Protein AF-A0A544U8D0-F1 (afdb_monomer_lite)

Radius of gyration: 23.21 Å; chains: 1; bounding box: 55×31×60 Å

Foldseek 3Di:
DQALCNLVVLCVVVVHDLVRLCVQLVPDSVVNVCRNVVVDDDDPSSVVSSCVVSVPPPVVVCVVVVNDDPVRVVVVVVVVVVVLVVLVCLLDPVNDDDFDADPVRHGPGDPQVVRCSVVSVCVNVVHDRD

Sequence (130 aa):
MLTGEEIRQRRKSRGLSISQLSKLSGVSQPYISQIESGERNASVKTLNKLVEILGVSKLYSLRAQGYLDETDILALLDENKRLREALKFYADEKNHIAPIFDEHGQYNGSKVDKDGGHIARQALQGGEIK

Structure (mmCIF, N/CA/C/O backbone):
data_AF-A0A544U8D0-F1
#
_entry.id   AF-A0A544U8D0-F1
#
loop_
_atom_site.group_PDB
_atom_site.id
_atom_site.type_symbol
_atom_site.label_atom_id
_atom_site.label_alt_id
_atom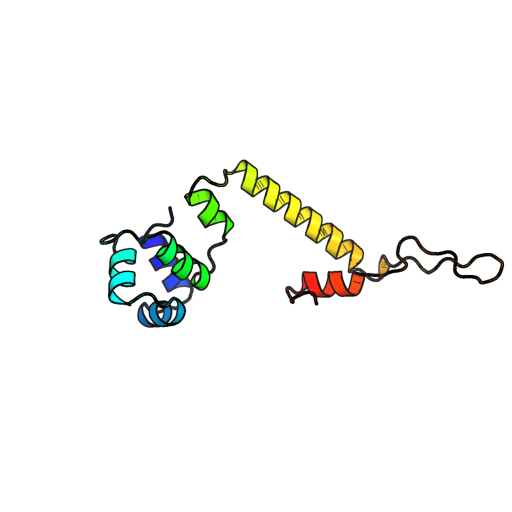_site.label_comp_id
_atom_site.label_asym_id
_atom_site.label_entity_id
_atom_site.label_seq_id
_atom_site.pdbx_PDB_ins_code
_atom_site.Cartn_x
_atom_site.Cartn_y
_atom_site.Cartn_z
_atom_site.occupancy
_atom_site.B_iso_or_equiv
_atom_site.auth_seq_id
_atom_site.auth_comp_id
_atom_site.auth_asym_id
_atom_site.auth_atom_id
_atom_site.pdbx_PDB_model_num
ATOM 1 N N . MET A 1 1 ? -2.045 10.808 10.142 1.00 59.66 1 MET A N 1
ATOM 2 C CA . MET A 1 1 ? -2.267 9.349 10.298 1.00 59.66 1 MET A CA 1
ATOM 3 C C . MET A 1 1 ? -3.517 8.950 9.533 1.00 59.66 1 MET A C 1
ATOM 5 O O . MET A 1 1 ? -4.449 9.741 9.544 1.00 59.66 1 MET A O 1
ATOM 9 N N . LEU A 1 2 ? -3.538 7.773 8.887 1.00 71.81 2 LEU A N 1
ATOM 10 C CA . LEU A 1 2 ? -4.771 7.243 8.284 1.00 71.81 2 LEU A CA 1
ATOM 11 C C . LEU A 1 2 ? -5.820 7.067 9.384 1.00 71.81 2 LEU A C 1
ATOM 13 O O . LEU A 1 2 ? -5.572 6.372 10.371 1.00 71.81 2 LEU A O 1
ATOM 17 N N . THR A 1 3 ? -6.964 7.706 9.218 1.00 84.88 3 THR A N 1
ATOM 18 C CA . THR A 1 3 ? -8.083 7.651 10.156 1.00 84.88 3 THR A CA 1
ATOM 19 C C . THR A 1 3 ? -8.895 6.367 9.973 1.00 84.88 3 THR A C 1
ATOM 21 O O . THR A 1 3 ? -8.878 5.740 8.910 1.00 84.88 3 THR A O 1
ATOM 24 N N . GLY A 1 4 ? -9.647 5.975 11.007 1.00 90.56 4 GLY A N 1
ATOM 25 C CA . GLY A 1 4 ? -10.589 4.854 10.925 1.00 90.56 4 GLY A CA 1
ATOM 26 C C . GLY A 1 4 ? -11.598 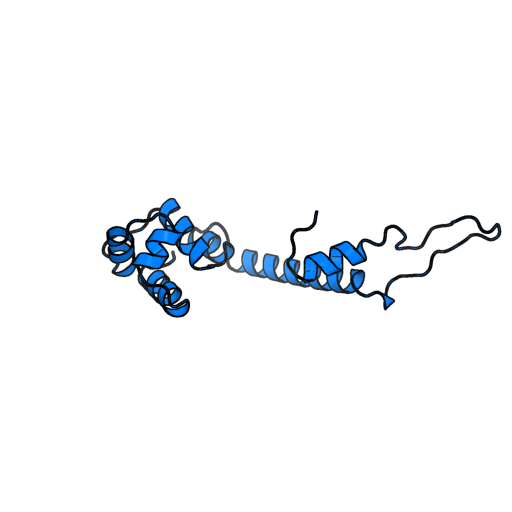4.999 9.781 1.00 90.56 4 GLY A C 1
ATOM 27 O O . GLY A 1 4 ? -11.903 4.031 9.083 1.00 90.56 4 GLY A O 1
ATOM 28 N N . GLU A 1 5 ? -12.044 6.228 9.523 1.00 90.00 5 GLU A N 1
ATOM 29 C CA . GLU A 1 5 ? -12.975 6.527 8.437 1.00 90.00 5 GLU A CA 1
ATOM 30 C C . GLU A 1 5 ? -12.330 6.340 7.053 1.00 90.00 5 GLU A C 1
ATOM 32 O O . GLU A 1 5 ? -12.930 5.725 6.173 1.00 90.00 5 GLU A O 1
ATOM 37 N N . GLU A 1 6 ? -11.074 6.751 6.857 1.00 88.62 6 GLU A N 1
ATOM 38 C CA . GLU A 1 6 ? -10.354 6.491 5.601 1.00 88.62 6 GLU A CA 1
ATOM 39 C C . GLU A 1 6 ? -10.132 4.991 5.356 1.00 88.62 6 GLU A C 1
ATOM 41 O O . GLU A 1 6 ? -10.232 4.525 4.216 1.00 88.62 6 GLU A O 1
ATOM 46 N N . ILE A 1 7 ? -9.869 4.215 6.415 1.00 92.31 7 ILE A N 1
ATOM 47 C CA . ILE A 1 7 ? -9.781 2.747 6.336 1.00 92.31 7 ILE A CA 1
ATOM 48 C C . ILE A 1 7 ? -11.116 2.176 5.847 1.00 92.31 7 ILE A C 1
ATOM 50 O O . ILE A 1 7 ? -11.140 1.401 4.885 1.00 92.31 7 ILE A O 1
ATOM 54 N N . ARG A 1 8 ? -12.233 2.611 6.445 1.00 94.44 8 ARG A N 1
ATOM 55 C CA . ARG A 1 8 ? -13.585 2.193 6.055 1.00 94.44 8 ARG A CA 1
ATOM 56 C C . ARG A 1 8 ? -13.891 2.535 4.601 1.00 94.44 8 ARG A C 1
ATOM 58 O O . ARG A 1 8 ? -14.387 1.679 3.865 1.00 94.44 8 ARG A O 1
ATOM 65 N N . GLN A 1 9 ? -13.605 3.763 4.178 1.00 92.56 9 GLN A N 1
ATOM 66 C CA . GLN A 1 9 ? -13.857 4.221 2.812 1.00 92.56 9 GLN A CA 1
ATOM 67 C C . GLN A 1 9 ? -13.080 3.388 1.792 1.00 92.56 9 GLN A C 1
ATOM 69 O O . GLN A 1 9 ? -13.665 2.899 0.826 1.00 92.56 9 GLN A O 1
ATOM 74 N N . ARG A 1 10 ? -11.787 3.139 2.035 1.00 92.75 10 ARG A N 1
ATOM 75 C CA . ARG A 1 10 ? -10.946 2.316 1.150 1.00 92.75 10 ARG A CA 1
ATOM 76 C C . ARG A 1 10 ? -11.346 0.846 1.138 1.00 92.75 10 ARG A C 1
ATOM 78 O O . ARG A 1 10 ? -11.232 0.189 0.103 1.00 92.75 10 ARG A O 1
ATOM 85 N N . ARG A 1 11 ? -11.804 0.308 2.271 1.00 95.25 11 ARG A N 1
ATOM 86 C CA . ARG A 1 11 ? -12.343 -1.055 2.334 1.00 95.25 11 ARG A CA 1
ATOM 87 C C . ARG A 1 11 ? -13.595 -1.166 1.464 1.00 95.25 11 ARG A C 1
ATOM 89 O O . ARG A 1 11 ? -13.697 -2.083 0.651 1.00 95.25 11 ARG A O 1
ATOM 96 N N . LYS A 1 12 ? -14.525 -0.215 1.610 1.00 94.94 12 LYS A N 1
ATOM 97 C CA . LYS A 1 12 ? -15.767 -0.169 0.830 1.00 94.94 12 LYS A CA 1
ATOM 98 C C . LYS A 1 12 ? -15.515 0.058 -0.660 1.00 94.94 12 LYS A C 1
ATOM 100 O O . LYS A 1 12 ? -16.147 -0.618 -1.462 1.00 94.94 12 LYS A O 1
ATOM 105 N N . SER A 1 13 ? -14.581 0.932 -1.041 1.00 92.38 13 SER A N 1
ATOM 106 C CA . SER A 1 13 ? -14.263 1.176 -2.458 1.00 92.38 13 SER A CA 1
ATOM 107 C C . SER A 1 13 ? -13.682 -0.052 -3.165 1.00 92.38 13 SER A C 1
ATOM 109 O O . SER A 1 13 ? -13.811 -0.179 -4.377 1.00 92.38 13 SER A O 1
ATOM 111 N N . ARG A 1 14 ? -13.099 -0.989 -2.407 1.00 92.31 14 ARG A N 1
ATOM 112 C CA . ARG A 1 14 ? -12.667 -2.306 -2.899 1.00 92.31 14 ARG A CA 1
ATOM 113 C C . ARG A 1 14 ? -13.736 -3.397 -2.826 1.00 92.31 14 ARG A C 1
ATOM 115 O O . ARG A 1 14 ? -13.434 -4.549 -3.116 1.00 92.31 14 ARG A O 1
ATOM 122 N N . GLY A 1 15 ? -14.953 -3.078 -2.391 1.00 94.56 15 GLY A N 1
ATOM 123 C CA . GLY A 1 15 ? -16.022 -4.066 -2.227 1.00 94.56 15 GLY A CA 1
ATOM 124 C C . GLY A 1 15 ? -15.748 -5.102 -1.131 1.00 94.56 15 GLY A C 1
ATOM 125 O O . GLY A 1 15 ? -16.353 -6.170 -1.134 1.00 94.56 15 GLY A O 1
ATOM 126 N N . LEU A 1 16 ? -14.841 -4.817 -0.191 1.00 96.31 16 LEU A N 1
ATOM 127 C CA . LEU A 1 16 ? -14.502 -5.749 0.881 1.00 96.31 16 LEU A CA 1
ATOM 128 C C . LEU A 1 16 ? -15.468 -5.591 2.060 1.00 96.31 16 LEU A C 1
ATOM 130 O O . LEU A 1 16 ? -15.677 -4.498 2.590 1.00 96.31 16 LEU A O 1
ATOM 134 N N . SER A 1 17 ? -16.008 -6.699 2.550 1.00 97.56 17 SER A N 1
ATOM 135 C CA . SER A 1 17 ? -16.622 -6.773 3.878 1.00 97.56 17 SER A CA 1
ATOM 136 C C . SER A 1 17 ? -15.554 -6.720 4.980 1.00 97.56 17 SER A C 1
ATOM 138 O O . SER A 1 17 ? -14.377 -7.006 4.746 1.00 97.56 17 SER A O 1
ATOM 140 N N . ILE A 1 18 ? -15.960 -6.400 6.213 1.00 97.31 18 ILE A N 1
ATOM 141 C CA . ILE A 1 18 ? -15.067 -6.477 7.385 1.00 97.31 18 ILE A CA 1
ATOM 142 C C . ILE A 1 18 ? -14.528 -7.907 7.557 1.00 97.31 18 ILE A C 1
ATOM 144 O O . ILE A 1 18 ? -13.357 -8.090 7.879 1.00 97.31 18 ILE A O 1
ATOM 148 N N . SER A 1 19 ? -15.347 -8.927 7.275 1.00 97.81 19 SER A N 1
ATOM 149 C CA . SER A 1 19 ? -14.928 -10.332 7.329 1.00 97.81 19 SER A CA 1
ATOM 150 C C . SER A 1 19 ? -13.836 -10.666 6.313 1.00 97.81 19 SER A C 1
ATOM 152 O O . SER A 1 19 ? -12.846 -11.309 6.661 1.00 97.81 19 SER A O 1
ATOM 154 N N . GLN A 1 20 ? -13.969 -10.185 5.075 1.00 97.50 20 GLN A N 1
ATOM 155 C CA . GLN A 1 20 ? -12.942 -10.370 4.049 1.00 97.50 20 GLN A CA 1
ATOM 156 C C . GLN A 1 20 ? -11.650 -9.636 4.415 1.00 97.50 20 GLN A C 1
ATOM 158 O O . GLN A 1 20 ? -10.584 -10.242 4.363 1.00 97.50 20 GLN A O 1
ATOM 163 N N . LEU A 1 21 ? -11.731 -8.374 4.857 1.00 96.75 21 LEU A N 1
ATOM 164 C CA . LEU A 1 21 ? -10.543 -7.635 5.295 1.00 96.75 21 LEU A CA 1
ATOM 165 C C . LEU A 1 21 ? -9.864 -8.318 6.489 1.00 96.75 21 LEU A C 1
ATOM 167 O O . LEU A 1 21 ? -8.641 -8.400 6.534 1.00 96.75 21 LEU A O 1
ATOM 171 N N . SER A 1 22 ? -10.643 -8.857 7.427 1.00 97.69 22 SER A N 1
ATOM 172 C CA . SER A 1 22 ? -10.132 -9.632 8.559 1.00 97.69 22 SER A CA 1
ATOM 173 C C . SER A 1 22 ? -9.351 -10.863 8.115 1.00 97.69 22 SER A C 1
ATOM 175 O O . SER A 1 22 ? -8.214 -11.047 8.545 1.00 97.69 22 SER A O 1
ATOM 177 N N . LYS A 1 23 ? -9.919 -11.665 7.207 1.00 97.12 23 LYS A N 1
ATOM 178 C CA . LYS A 1 23 ? -9.244 -12.846 6.650 1.00 97.12 23 LYS A CA 1
ATOM 179 C C . LYS A 1 23 ? -7.946 -12.481 5.929 1.00 97.12 23 LYS A C 1
ATOM 181 O O . LYS A 1 23 ? -6.943 -13.149 6.136 1.00 97.12 23 LYS A O 1
ATOM 186 N N . LEU A 1 24 ? -7.962 -11.419 5.123 1.00 95.81 24 LEU A N 1
ATOM 187 C CA . LEU A 1 24 ? -6.804 -10.984 4.335 1.00 95.81 24 LEU A CA 1
ATOM 188 C C . LEU A 1 24 ? -5.689 -10.380 5.200 1.00 95.81 24 LEU A C 1
ATOM 190 O O . LEU A 1 24 ? -4.516 -10.631 4.959 1.00 95.81 24 LEU A O 1
ATOM 194 N N . SER A 1 25 ? -6.044 -9.589 6.214 1.00 94.88 25 SER A N 1
ATOM 195 C CA . SER A 1 25 ? -5.071 -8.889 7.067 1.00 94.88 25 SER A CA 1
ATOM 196 C C . SER A 1 25 ? -4.606 -9.702 8.282 1.00 94.88 25 SER A C 1
ATOM 198 O O . SER A 1 25 ? -3.624 -9.341 8.935 1.00 94.88 25 SER A O 1
ATOM 200 N N . GLY A 1 26 ? -5.333 -10.761 8.654 1.00 95.81 26 GLY A N 1
ATOM 201 C CA . GLY A 1 26 ? -5.129 -11.480 9.915 1.00 95.81 26 GL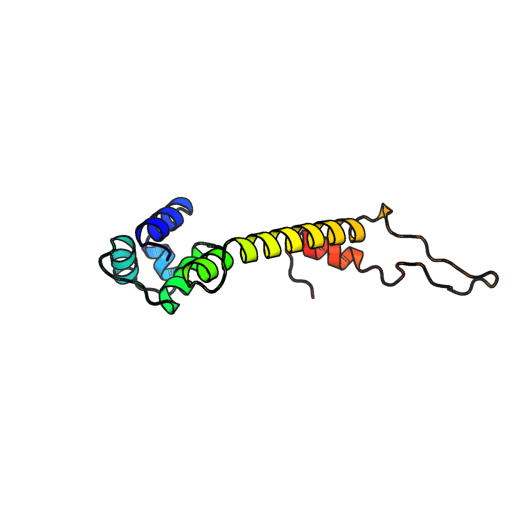Y A CA 1
ATOM 202 C C . GLY A 1 26 ? -5.438 -10.636 11.160 1.00 95.81 26 GLY A C 1
ATOM 203 O O . GLY A 1 26 ? -4.963 -10.951 12.251 1.00 95.81 26 GLY A O 1
ATOM 204 N N . VAL A 1 27 ? -6.184 -9.537 11.010 1.00 96.75 27 VAL A N 1
ATOM 205 C CA . VAL A 1 27 ? -6.691 -8.703 12.111 1.00 96.75 27 VAL A CA 1
ATOM 206 C C . VAL A 1 27 ? -8.129 -9.127 12.402 1.00 96.75 27 VAL A C 1
ATOM 208 O O . VAL A 1 27 ? -8.897 -9.374 11.477 1.00 96.75 27 VAL A O 1
ATOM 211 N N . SER A 1 28 ? -8.523 -9.245 13.669 1.00 97.56 28 SER A N 1
ATOM 212 C CA . SER A 1 28 ? -9.864 -9.732 14.016 1.00 97.56 28 SER A CA 1
ATOM 213 C C . SER A 1 28 ? -10.969 -8.763 13.564 1.00 97.56 28 SER A C 1
ATOM 215 O O . SER A 1 28 ? -10.805 -7.544 13.623 1.00 97.56 28 SER A O 1
ATOM 217 N N . GLN A 1 29 ? -12.119 -9.300 13.135 1.00 97.50 29 GLN A N 1
ATOM 218 C CA . GLN A 1 29 ? -13.268 -8.486 12.706 1.00 97.50 29 GLN A CA 1
ATOM 219 C C . GLN A 1 29 ? -13.722 -7.463 13.762 1.00 97.50 29 GLN A C 1
ATOM 221 O O . GLN A 1 29 ? -13.916 -6.306 13.383 1.00 97.50 29 GLN A O 1
ATOM 226 N N . PRO A 1 30 ? -13.851 -7.820 15.063 1.00 97.25 30 PRO A N 1
ATOM 227 C CA . PRO A 1 30 ? -14.246 -6.850 16.082 1.00 97.25 30 PRO A CA 1
ATOM 228 C C . PRO A 1 30 ? -13.255 -5.691 16.173 1.00 97.25 30 PRO A C 1
ATOM 230 O O . PRO A 1 30 ? -13.666 -4.537 16.235 1.00 97.25 30 PRO A O 1
ATOM 233 N N . TYR A 1 31 ? -11.952 -5.975 16.089 1.00 96.81 31 TYR A N 1
ATOM 234 C CA . TYR A 1 31 ? -10.936 -4.934 16.187 1.00 96.81 31 TYR A CA 1
ATOM 235 C C . TYR A 1 31 ? -10.923 -4.020 14.956 1.00 96.81 31 TYR A C 1
ATOM 237 O O . TYR A 1 31 ? -10.832 -2.807 15.107 1.00 96.81 31 TYR A O 1
ATOM 245 N N . ILE A 1 32 ? -11.107 -4.565 13.746 1.00 96.94 32 ILE A N 1
ATOM 246 C CA . ILE A 1 32 ? -11.297 -3.752 12.531 1.00 96.94 32 ILE A CA 1
ATOM 247 C C . ILE A 1 32 ? -12.521 -2.844 12.676 1.00 96.94 32 ILE A C 1
ATOM 249 O O . ILE A 1 32 ? -12.443 -1.665 12.346 1.00 96.94 32 ILE A O 1
ATOM 253 N N . SER A 1 33 ? -13.633 -3.368 13.199 1.00 97.06 33 SER A N 1
ATOM 254 C CA . SER A 1 33 ? -14.846 -2.576 13.415 1.00 97.06 33 SER A CA 1
ATOM 255 C C . SER A 1 33 ? -14.603 -1.410 14.378 1.00 97.06 33 SER A C 1
ATOM 257 O O . SER A 1 33 ? -15.008 -0.291 14.073 1.00 97.06 33 SER A O 1
ATOM 259 N N . GLN A 1 34 ? -13.902 -1.656 15.491 1.00 96.94 34 GLN A N 1
ATOM 260 C CA . GLN A 1 34 ? -13.531 -0.626 16.469 1.00 96.94 34 GLN A CA 1
ATOM 261 C C . GLN A 1 34 ? -12.552 0.410 15.901 1.00 96.94 34 GLN A C 1
ATOM 263 O O . GLN A 1 34 ? -12.608 1.584 16.261 1.00 96.94 34 GLN A O 1
ATOM 268 N N . ILE A 1 35 ? -11.651 -0.007 15.007 1.00 95.88 35 ILE A N 1
ATOM 269 C CA . ILE A 1 35 ? -10.749 0.911 14.304 1.00 95.88 35 ILE A CA 1
ATOM 270 C C . ILE A 1 35 ? -11.552 1.810 13.364 1.00 95.88 35 ILE A C 1
ATOM 272 O O . ILE A 1 35 ? -11.404 3.027 13.404 1.00 95.88 35 ILE A O 1
ATOM 276 N N . GLU A 1 36 ? -12.430 1.235 12.541 1.00 96.06 36 GLU A N 1
ATOM 277 C CA . GLU A 1 36 ? -13.230 1.995 11.576 1.00 96.06 36 GLU A CA 1
ATOM 278 C C . GLU A 1 36 ? -14.236 2.946 12.233 1.00 96.06 36 GLU A C 1
ATOM 280 O O . GLU A 1 36 ? -14.577 3.972 11.650 1.00 96.06 36 GLU A O 1
ATOM 285 N N . SER A 1 37 ? -14.742 2.619 13.426 1.00 95.31 37 SER A N 1
ATOM 286 C CA . SER A 1 37 ? -15.618 3.504 14.206 1.00 95.31 37 SER A CA 1
ATOM 287 C C . SER A 1 37 ? -14.865 4.585 14.984 1.00 95.31 37 SER A C 1
ATOM 289 O O . SER A 1 37 ? -15.510 5.481 15.519 1.00 95.31 37 SER A O 1
ATOM 291 N N . GLY A 1 38 ? -13.531 4.517 15.055 1.00 92.06 38 GLY A N 1
ATOM 292 C CA . GLY A 1 38 ? -12.717 5.417 15.875 1.00 92.06 38 GLY A CA 1
ATOM 293 C C . GLY A 1 38 ? -12.739 5.094 17.374 1.00 92.06 38 GLY A C 1
ATOM 294 O O . GLY A 1 38 ? -12.155 5.831 18.161 1.00 92.06 38 GLY A O 1
ATOM 295 N N . GLU A 1 39 ? -13.366 3.988 17.782 1.00 93.88 39 GLU A N 1
ATOM 296 C CA . GLU A 1 39 ? -13.393 3.523 19.175 1.00 93.88 39 GLU A CA 1
ATOM 297 C C . GLU A 1 39 ? -12.002 3.077 19.656 1.00 93.88 39 GLU A C 1
ATOM 299 O O . GLU A 1 39 ? -11.663 3.193 20.835 1.00 93.88 39 GLU A O 1
ATOM 304 N N . ARG A 1 40 ? -11.166 2.569 18.742 1.00 91.44 40 ARG A N 1
ATOM 305 C CA . ARG A 1 40 ? -9.794 2.132 19.028 1.00 91.44 40 ARG A CA 1
ATOM 306 C C . ARG A 1 40 ? -8.814 2.679 18.002 1.00 91.44 40 ARG A C 1
ATOM 308 O O . ARG A 1 40 ? -9.001 2.526 16.800 1.00 91.44 40 ARG A O 1
ATOM 315 N N . ASN A 1 41 ? -7.677 3.170 18.487 1.00 88.06 41 ASN A N 1
ATOM 316 C CA . ASN A 1 41 ? -6.529 3.443 17.631 1.00 88.06 41 ASN A CA 1
ATOM 317 C C . ASN A 1 41 ? -5.789 2.142 17.290 1.00 88.06 41 ASN A C 1
ATOM 319 O O . ASN A 1 41 ? -5.488 1.319 18.162 1.00 88.06 41 ASN A O 1
ATOM 323 N N . ALA A 1 42 ? -5.490 1.954 16.007 1.00 87.06 42 ALA A N 1
ATOM 324 C CA . ALA A 1 42 ? -4.664 0.850 15.541 1.00 87.06 42 ALA A CA 1
ATOM 325 C C . ALA A 1 42 ? -3.195 1.095 15.911 1.00 87.06 42 ALA A C 1
ATOM 327 O O . ALA A 1 42 ? -2.681 2.202 15.752 1.00 87.06 42 ALA A O 1
ATOM 328 N N . SER A 1 43 ? -2.484 0.050 16.338 1.00 88.94 43 SER A N 1
ATOM 329 C CA . SER A 1 43 ? -1.020 0.117 16.389 1.00 88.94 43 SER A CA 1
ATOM 330 C C . SER A 1 43 ? -0.447 0.255 14.975 1.00 88.94 43 SER A C 1
ATOM 332 O O . SER A 1 43 ? -1.072 -0.175 14.004 1.00 88.94 43 SER A O 1
ATOM 334 N N . VAL A 1 44 ? 0.779 0.772 14.846 1.00 82.62 44 VAL A N 1
ATOM 335 C CA . VAL A 1 44 ? 1.478 0.878 13.549 1.00 82.62 44 VAL A CA 1
ATOM 336 C C . VAL A 1 44 ? 1.533 -0.473 12.828 1.00 82.62 44 VAL A C 1
ATOM 338 O O . VAL A 1 44 ? 1.310 -0.551 11.622 1.00 82.62 44 VAL A O 1
ATOM 341 N N . LYS A 1 45 ? 1.756 -1.564 13.572 1.00 86.75 45 LYS A N 1
ATOM 342 C CA . LYS A 1 45 ? 1.784 -2.927 13.024 1.00 86.75 45 LYS A CA 1
ATOM 343 C C . LYS A 1 45 ? 0.428 -3.342 12.448 1.00 86.75 45 LYS A C 1
ATOM 345 O O . LYS A 1 45 ? 0.382 -3.903 11.358 1.00 86.75 45 LYS A O 1
ATOM 350 N N . THR A 1 46 ? -0.664 -3.071 13.162 1.00 90.81 46 THR A N 1
ATOM 351 C CA . THR A 1 46 ? -2.025 -3.360 12.685 1.00 90.81 46 THR A CA 1
ATOM 352 C C . THR A 1 46 ? -2.377 -2.493 11.486 1.00 90.81 46 THR A C 1
ATOM 354 O O . THR A 1 46 ? -2.889 -3.008 10.496 1.00 90.81 46 THR A O 1
ATOM 357 N N . LEU A 1 47 ? -2.054 -1.198 11.547 1.00 86.94 47 LEU A N 1
ATOM 358 C CA . LEU A 1 47 ? -2.293 -0.264 10.457 1.00 86.94 47 LEU A CA 1
ATOM 359 C C . LEU A 1 47 ? -1.598 -0.753 9.182 1.00 86.94 47 LEU A C 1
ATOM 361 O O . LEU A 1 47 ? -2.268 -0.879 8.166 1.00 86.94 47 LEU A O 1
ATOM 365 N N . ASN A 1 48 ? -0.314 -1.130 9.264 1.00 85.44 48 ASN A N 1
ATOM 366 C CA . ASN A 1 48 ? 0.467 -1.681 8.148 1.00 85.44 48 ASN A CA 1
ATOM 367 C C . ASN A 1 48 ? -0.219 -2.884 7.484 1.00 85.44 48 ASN A C 1
ATOM 369 O O . ASN A 1 48 ? -0.364 -2.895 6.266 1.00 85.44 48 ASN A O 1
ATOM 373 N N . LYS A 1 49 ? -0.711 -3.848 8.273 1.00 90.94 49 LYS A N 1
ATOM 374 C CA . LYS A 1 49 ? -1.437 -5.016 7.743 1.00 90.94 49 LYS A CA 1
ATOM 375 C C . LYS A 1 49 ? -2.715 -4.630 6.997 1.00 90.94 49 LYS A C 1
ATOM 377 O O . LYS A 1 49 ? -3.045 -5.232 5.983 1.00 90.94 49 LYS A O 1
ATOM 382 N N . LEU A 1 50 ? -3.458 -3.645 7.506 1.00 91.56 50 LEU A N 1
ATOM 383 C CA . LEU A 1 50 ? -4.686 -3.179 6.860 1.00 91.56 50 LEU A CA 1
ATOM 384 C C . LEU A 1 50 ? -4.369 -2.392 5.586 1.00 91.56 50 LEU A C 1
ATOM 386 O O . LEU A 1 50 ? -4.984 -2.627 4.550 1.00 91.56 50 LEU A O 1
ATOM 390 N N . VAL A 1 51 ? -3.402 -1.475 5.641 1.00 86.50 51 VAL A N 1
ATOM 391 C CA . VAL A 1 51 ? -3.088 -0.587 4.519 1.00 86.50 51 VAL A CA 1
ATOM 392 C C . VAL A 1 51 ? -2.457 -1.310 3.329 1.00 86.50 51 VAL A C 1
ATOM 394 O O . VAL A 1 51 ? -2.677 -0.884 2.198 1.00 86.50 51 VAL A O 1
ATOM 397 N N . GLU A 1 52 ? -1.750 -2.416 3.568 1.00 85.81 52 GLU A N 1
ATOM 398 C CA . GLU A 1 52 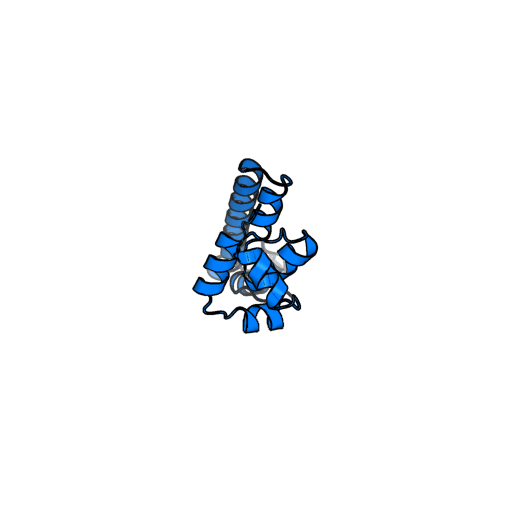? -1.204 -3.295 2.529 1.00 85.81 52 GLU A CA 1
ATOM 399 C C . GLU A 1 52 ? -2.322 -3.914 1.673 1.00 85.81 52 GLU A C 1
ATOM 401 O O . GLU A 1 52 ? -2.341 -3.743 0.456 1.00 85.81 52 GLU A O 1
ATOM 406 N N . ILE A 1 53 ? -3.337 -4.510 2.308 1.00 90.62 53 ILE A N 1
ATOM 407 C CA . ILE A 1 53 ? -4.520 -5.058 1.616 1.00 90.62 53 ILE A CA 1
ATOM 408 C C . ILE A 1 53 ? -5.348 -3.948 0.957 1.00 90.62 53 ILE A C 1
ATOM 410 O O . ILE A 1 53 ? -5.899 -4.105 -0.134 1.00 90.62 53 ILE A O 1
ATOM 414 N N . LEU A 1 54 ? -5.423 -2.790 1.612 1.00 88.75 54 LEU A N 1
ATOM 415 C CA . LEU A 1 54 ? -6.100 -1.604 1.100 1.00 88.75 54 LEU A CA 1
ATOM 416 C C . LEU A 1 54 ? -5.231 -0.804 0.117 1.00 88.75 54 LEU A C 1
ATOM 418 O O . LEU A 1 54 ? -5.589 0.337 -0.197 1.00 88.75 54 LEU A O 1
ATOM 422 N N . GLY A 1 55 ? -4.127 -1.373 -0.385 1.00 77.94 55 GLY A N 1
ATOM 423 C CA . GLY A 1 55 ? -3.234 -0.796 -1.394 1.00 77.94 55 GLY A CA 1
ATOM 424 C C . GLY A 1 55 ? -2.990 0.698 -1.209 1.00 77.94 55 GLY A C 1
ATOM 425 O O . GLY A 1 55 ? -3.071 1.471 -2.165 1.00 77.94 55 GLY A O 1
ATOM 426 N N . VAL A 1 56 ? -2.812 1.128 0.039 1.00 77.62 56 VAL A N 1
ATOM 427 C CA . VAL A 1 56 ? -2.386 2.489 0.332 1.00 77.62 56 VAL A CA 1
ATOM 428 C C . VAL A 1 56 ? -0.901 2.531 0.030 1.00 77.62 56 VAL A C 1
ATOM 430 O O . VAL A 1 56 ? -0.141 1.689 0.506 1.00 77.62 56 VAL A O 1
ATOM 433 N N . SER A 1 57 ? -0.486 3.522 -0.754 1.00 73.69 57 SER A N 1
ATOM 434 C CA . SER A 1 57 ? 0.929 3.712 -1.053 1.00 73.69 57 SER A CA 1
ATOM 435 C C . SER A 1 57 ? 1.736 3.808 0.242 1.00 73.69 57 SER A C 1
ATOM 437 O O . SER A 1 57 ? 1.395 4.581 1.144 1.00 73.69 57 SER A O 1
ATOM 439 N N . LYS A 1 58 ? 2.838 3.054 0.316 1.00 71.31 58 LYS A N 1
ATOM 440 C CA . LYS A 1 58 ? 3.796 3.105 1.429 1.00 71.31 58 LYS A CA 1
ATOM 441 C C . LYS A 1 58 ? 4.256 4.542 1.711 1.00 71.31 58 LYS A C 1
ATOM 443 O O . LYS A 1 58 ? 4.423 4.899 2.874 1.00 71.31 58 LYS A O 1
ATOM 448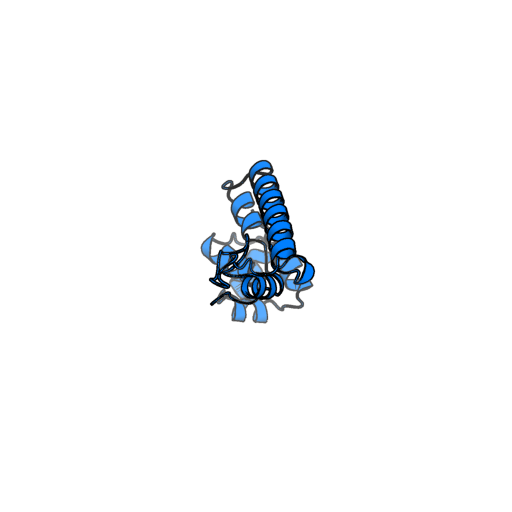 N N . LEU A 1 59 ? 4.346 5.373 0.666 1.00 71.75 59 LEU A N 1
ATOM 449 C CA . LEU A 1 59 ? 4.668 6.801 0.751 1.00 71.75 59 LEU A CA 1
ATOM 450 C C . LEU A 1 59 ? 3.676 7.572 1.627 1.00 71.75 59 LEU A C 1
ATOM 452 O O . LEU A 1 59 ? 4.085 8.369 2.462 1.00 71.75 59 LEU A O 1
ATOM 456 N N . TYR A 1 60 ? 2.375 7.290 1.509 1.00 73.62 60 TYR A N 1
ATOM 457 C CA . TYR A 1 60 ? 1.357 7.945 2.332 1.00 73.62 60 TYR A CA 1
ATOM 458 C C . TYR A 1 60 ? 1.509 7.569 3.813 1.00 73.62 60 TYR A C 1
ATOM 460 O O . TYR A 1 60 ? 1.366 8.417 4.691 1.00 73.62 60 TYR A O 1
ATOM 468 N N . SER A 1 61 ? 1.848 6.308 4.105 1.00 68.88 61 SER A N 1
ATOM 469 C CA . SER A 1 61 ? 2.109 5.861 5.478 1.00 68.88 61 SER A CA 1
ATOM 470 C C . SER A 1 61 ? 3.358 6.514 6.071 1.00 68.88 61 SER A C 1
ATOM 472 O O . SER A 1 61 ? 3.333 6.905 7.235 1.00 68.88 61 SER A O 1
ATOM 474 N N . LEU A 1 62 ? 4.437 6.624 5.293 1.00 74.31 62 LEU A N 1
ATOM 475 C CA . LEU A 1 62 ? 5.681 7.270 5.715 1.00 74.31 62 LEU A CA 1
ATOM 476 C C . LEU A 1 62 ? 5.474 8.773 5.954 1.00 74.31 62 LEU A C 1
ATOM 478 O O . LEU A 1 62 ? 5.872 9.275 7.003 1.00 74.31 62 LEU A O 1
ATOM 482 N N . ARG A 1 63 ? 4.732 9.452 5.066 1.00 77.62 63 ARG A N 1
ATOM 483 C CA . ARG A 1 63 ? 4.305 10.847 5.262 1.00 77.62 63 ARG A CA 1
ATOM 484 C C . ARG A 1 63 ? 3.517 11.023 6.550 1.00 77.62 63 ARG A C 1
ATOM 486 O O . ARG A 1 63 ? 3.796 11.894 7.363 1.00 77.62 63 ARG A O 1
ATOM 493 N N . ALA A 1 64 ? 2.532 10.155 6.765 1.00 69.19 64 ALA A N 1
ATOM 494 C CA . ALA A 1 64 ? 1.667 10.213 7.934 1.00 69.19 64 ALA A CA 1
ATOM 495 C C . ALA A 1 64 ? 2.396 9.944 9.263 1.00 69.19 64 ALA A C 1
ATOM 497 O O . ALA A 1 64 ? 1.845 10.273 10.314 1.00 69.19 64 ALA A O 1
ATOM 498 N N . GLN A 1 65 ? 3.580 9.327 9.212 1.00 75.81 65 GLN A N 1
ATOM 499 C CA . GLN A 1 65 ? 4.471 9.080 10.348 1.00 75.81 65 GLN A CA 1
ATOM 500 C C . GLN A 1 65 ? 5.542 10.177 10.505 1.00 75.81 65 GLN A C 1
ATOM 502 O O . GLN A 1 65 ? 6.336 10.107 11.435 1.00 75.81 65 GLN A O 1
ATOM 507 N N . GLY A 1 66 ? 5.554 11.185 9.623 1.00 79.44 66 GLY A N 1
ATOM 508 C CA . GLY A 1 66 ? 6.526 12.281 9.633 1.00 79.44 66 GLY A CA 1
ATOM 509 C C . GLY A 1 66 ? 7.901 11.911 9.073 1.00 79.44 66 GLY A C 1
ATOM 510 O O . GLY A 1 66 ? 8.829 12.697 9.207 1.00 79.44 66 GLY A O 1
ATOM 511 N N . TYR A 1 67 ? 8.043 10.732 8.459 1.00 80.12 67 TYR A N 1
ATOM 512 C CA . TYR A 1 67 ? 9.306 10.291 7.855 1.00 80.12 67 TYR A CA 1
ATOM 513 C C . TYR A 1 67 ? 9.554 10.870 6.462 1.00 80.12 67 TYR A C 1
ATOM 515 O O . TYR A 1 67 ? 10.676 10.790 5.981 1.00 80.12 67 TYR A O 1
ATOM 523 N N . LEU A 1 68 ? 8.509 11.379 5.808 1.00 82.50 68 LEU A N 1
ATOM 524 C CA . LEU A 1 68 ? 8.592 12.050 4.514 1.00 82.50 68 LEU A CA 1
ATOM 525 C C . LEU A 1 68 ? 7.733 13.308 4.567 1.00 82.50 68 LEU A C 1
ATOM 527 O O . LEU A 1 68 ? 6.592 13.255 5.041 1.00 82.50 68 LEU A O 1
ATOM 531 N N . ASP A 1 69 ? 8.246 14.413 4.054 1.00 86.38 69 ASP A N 1
ATOM 532 C CA . ASP A 1 69 ? 7.451 15.605 3.805 1.00 86.38 69 ASP A CA 1
ATOM 533 C C . ASP A 1 69 ? 6.915 15.640 2.360 1.00 86.38 69 ASP A C 1
ATOM 535 O O . ASP A 1 69 ? 6.973 14.664 1.608 1.00 86.38 69 ASP A O 1
ATOM 539 N N . GLU A 1 70 ? 6.272 16.746 1.988 1.00 82.88 70 GLU A N 1
ATOM 540 C CA . GLU A 1 70 ? 5.733 16.914 0.636 1.00 82.88 70 GLU A CA 1
ATOM 541 C C . GLU A 1 70 ? 6.835 17.072 -0.420 1.00 82.88 70 GLU A C 1
ATOM 543 O O . GLU A 1 70 ? 6.686 16.574 -1.535 1.00 82.88 70 GLU A O 1
ATOM 548 N N . THR A 1 71 ? 7.960 17.682 -0.052 1.00 88.31 71 THR A N 1
ATOM 549 C CA . THR A 1 71 ? 9.142 17.854 -0.902 1.00 88.31 71 THR A CA 1
ATOM 550 C C . THR A 1 71 ? 9.774 16.503 -1.227 1.00 88.31 71 THR A C 1
ATOM 552 O O . THR A 1 71 ? 10.050 16.226 -2.394 1.00 88.31 71 THR A O 1
ATOM 555 N N . ASP A 1 72 ? 9.924 15.630 -0.229 1.00 87.12 72 ASP A N 1
ATOM 556 C CA . ASP A 1 72 ? 10.456 14.276 -0.400 1.00 87.12 72 ASP A CA 1
ATOM 557 C C . ASP A 1 72 ? 9.592 13.454 -1.363 1.00 87.12 72 ASP A C 1
ATOM 559 O O . ASP A 1 72 ? 10.094 12.750 -2.243 1.00 87.12 72 ASP A O 1
ATOM 563 N N . ILE A 1 73 ? 8.265 13.551 -1.220 1.00 84.19 73 ILE A N 1
ATOM 564 C CA . ILE A 1 73 ? 7.322 12.845 -2.093 1.00 84.19 73 ILE A CA 1
ATOM 565 C C . ILE A 1 73 ? 7.441 13.351 -3.528 1.00 84.19 73 ILE A C 1
ATOM 567 O O . ILE A 1 73 ? 7.472 12.536 -4.449 1.00 84.19 73 ILE A O 1
ATOM 571 N N . LEU A 1 74 ? 7.508 14.668 -3.728 1.00 84.81 74 LEU A N 1
ATOM 572 C CA . LEU A 1 74 ? 7.652 15.261 -5.056 1.00 84.81 74 LEU A CA 1
ATOM 573 C C . LEU A 1 74 ? 8.967 14.833 -5.719 1.00 84.81 74 LEU A C 1
ATOM 575 O O . LEU A 1 74 ? 8.943 14.381 -6.862 1.00 84.81 74 LEU A O 1
ATOM 579 N N . ALA A 1 75 ? 10.079 14.859 -4.982 1.00 86.00 75 ALA A N 1
ATOM 580 C CA . ALA A 1 75 ? 11.375 14.403 -5.480 1.00 86.00 75 ALA A CA 1
ATOM 581 C C . ALA A 1 75 ? 11.347 12.922 -5.900 1.00 86.00 75 ALA A C 1
ATOM 583 O O . ALA A 1 75 ? 11.796 12.577 -6.994 1.00 86.00 75 ALA A O 1
ATOM 584 N N . LEU A 1 76 ? 10.747 12.050 -5.081 1.00 86.38 76 LEU A N 1
ATOM 585 C CA . LEU A 1 76 ? 10.591 10.627 -5.404 1.00 86.38 76 LEU A CA 1
ATOM 586 C C . LEU A 1 76 ? 9.708 10.395 -6.635 1.00 86.38 76 LEU A C 1
ATOM 588 O O . LEU A 1 76 ? 9.950 9.458 -7.402 1.00 86.38 76 LEU A O 1
ATOM 592 N N . LEU A 1 77 ? 8.666 11.207 -6.825 1.00 83.81 77 LEU A N 1
ATOM 593 C CA . LEU A 1 77 ? 7.787 11.121 -7.992 1.00 83.81 77 LEU A CA 1
ATOM 594 C C . LEU A 1 77 ? 8.500 11.571 -9.272 1.00 83.81 77 LEU A C 1
ATOM 596 O O . LEU A 1 77 ? 8.378 10.890 -10.294 1.00 83.81 77 LEU A O 1
ATOM 600 N N . ASP A 1 78 ? 9.272 12.654 -9.211 1.00 85.56 78 ASP A N 1
ATOM 601 C CA . ASP A 1 78 ? 10.068 13.148 -10.337 1.00 85.56 78 ASP A CA 1
ATOM 602 C C . ASP A 1 78 ? 11.167 12.157 -10.729 1.00 85.56 78 ASP A C 1
ATOM 604 O O . ASP A 1 78 ? 11.333 11.839 -11.911 1.00 85.56 78 ASP A O 1
ATOM 608 N N . GLU A 1 79 ? 11.863 11.588 -9.744 1.00 83.00 79 GLU A N 1
ATOM 609 C CA . GLU A 1 79 ? 12.850 10.537 -9.981 1.00 83.00 79 GLU A CA 1
ATOM 610 C C . GLU A 1 79 ? 12.201 9.301 -10.620 1.00 83.00 79 GLU A C 1
ATOM 612 O O . GLU A 1 79 ? 12.679 8.806 -11.644 1.00 83.00 79 GLU A O 1
ATOM 617 N N . ASN A 1 80 ? 11.053 8.847 -10.103 1.00 86.12 80 ASN A N 1
ATOM 618 C CA . ASN A 1 80 ? 10.300 7.740 -10.700 1.00 86.12 80 ASN A CA 1
ATOM 619 C C . ASN A 1 80 ? 9.882 8.027 -12.146 1.00 86.12 80 ASN A C 1
ATOM 621 O O . ASN A 1 80 ? 9.926 7.133 -12.998 1.00 86.12 80 ASN A O 1
ATOM 625 N N . LYS A 1 81 ? 9.458 9.259 -12.441 1.00 84.06 81 LYS A N 1
ATOM 626 C CA . LYS A 1 81 ? 9.087 9.672 -13.796 1.00 84.06 81 LYS A CA 1
ATOM 627 C C . LYS A 1 81 ? 10.291 9.591 -14.731 1.00 84.06 81 LYS A C 1
ATOM 629 O O . LYS A 1 81 ? 10.199 8.935 -15.769 1.00 84.06 81 LYS A O 1
ATOM 634 N N . ARG A 1 82 ? 11.424 10.174 -14.332 1.00 82.44 82 ARG A N 1
ATOM 635 C CA . ARG A 1 82 ? 12.674 10.139 -15.099 1.00 82.44 82 ARG A CA 1
ATOM 636 C C . ARG A 1 82 ? 13.141 8.705 -15.354 1.00 82.44 82 ARG A C 1
ATOM 638 O O . ARG A 1 82 ? 13.518 8.375 -16.476 1.00 82.44 82 ARG A O 1
ATOM 645 N N . LEU A 1 83 ? 13.095 7.839 -14.342 1.00 83.06 83 LEU A N 1
ATOM 646 C CA . LEU A 1 83 ? 13.471 6.429 -14.484 1.00 83.06 83 LEU A CA 1
ATOM 647 C C . LEU A 1 83 ? 12.562 5.696 -15.475 1.00 83.06 83 LEU A C 1
ATOM 649 O O . LEU A 1 83 ? 13.050 4.924 -16.296 1.00 83.06 83 LEU A O 1
ATOM 653 N N . ARG A 1 84 ? 11.252 5.968 -15.460 1.00 83.19 84 ARG A N 1
ATOM 654 C CA . ARG A 1 84 ? 10.319 5.401 -16.445 1.00 83.19 84 ARG A CA 1
ATOM 655 C C . ARG A 1 84 ? 10.584 5.892 -17.861 1.00 83.19 84 ARG A C 1
ATOM 657 O O . ARG A 1 84 ? 10.455 5.107 -18.794 1.00 83.19 84 ARG A O 1
ATOM 664 N N . GLU A 1 85 ? 10.923 7.162 -18.038 1.00 81.88 85 GLU A N 1
ATOM 665 C CA . GLU A 1 85 ? 11.291 7.712 -19.348 1.00 81.88 85 GLU A CA 1
ATOM 666 C C . GLU A 1 85 ? 12.580 7.074 -19.874 1.00 81.88 85 GLU A C 1
ATOM 668 O O . GLU A 1 85 ? 12.609 6.619 -21.017 1.00 81.88 85 GLU A O 1
ATOM 673 N N . ALA A 1 86 ? 13.598 6.930 -19.021 1.00 78.06 86 ALA A N 1
ATOM 674 C CA . ALA A 1 86 ? 14.822 6.211 -19.363 1.00 78.06 86 ALA A CA 1
ATOM 675 C C . ALA A 1 86 ? 14.535 4.742 -19.723 1.00 78.06 86 ALA A C 1
ATOM 677 O O . ALA A 1 86 ? 14.995 4.259 -20.752 1.00 78.06 86 ALA A O 1
ATOM 678 N N . LEU A 1 87 ? 13.719 4.041 -18.931 1.00 83.94 87 LEU A N 1
ATOM 679 C CA . LEU A 1 87 ? 13.315 2.661 -19.220 1.00 83.94 87 LEU A CA 1
ATOM 680 C C . LEU A 1 87 ? 12.592 2.541 -20.564 1.00 83.94 87 LEU A C 1
ATOM 682 O O . LEU A 1 87 ? 12.886 1.626 -21.323 1.00 83.94 87 LEU A O 1
ATOM 686 N N . LYS A 1 88 ? 11.684 3.468 -20.889 1.00 83.06 88 LYS A N 1
ATOM 687 C CA . LYS A 1 88 ? 11.015 3.497 -22.200 1.00 83.06 88 LYS A CA 1
ATOM 688 C C . LYS A 1 88 ? 12.004 3.685 -23.343 1.00 83.06 88 LYS A C 1
ATOM 690 O O . LYS A 1 88 ? 11.865 3.015 -24.357 1.00 83.06 88 LYS A O 1
ATOM 695 N N . PHE A 1 89 ? 12.996 4.555 -23.167 1.00 82.38 89 PHE A N 1
ATOM 696 C CA . PHE A 1 89 ? 14.041 4.770 -24.163 1.00 82.38 89 PHE A CA 1
ATOM 697 C C . PHE A 1 89 ? 14.821 3.480 -24.454 1.00 82.38 89 PHE A C 1
ATOM 699 O O . PHE A 1 89 ? 14.983 3.128 -25.618 1.00 82.38 89 PHE A O 1
ATOM 706 N N . TYR A 1 90 ? 15.230 2.748 -23.410 1.00 76.00 90 TYR A N 1
ATOM 707 C CA . TYR A 1 90 ? 15.926 1.461 -23.551 1.00 76.00 90 TYR A CA 1
ATOM 708 C C . TYR A 1 90 ? 15.022 0.320 -24.039 1.00 76.00 90 TYR A C 1
ATOM 710 O O . TYR A 1 90 ? 15.504 -0.626 -24.654 1.00 76.00 90 TYR A O 1
ATOM 718 N N . ALA A 1 91 ? 13.723 0.373 -23.747 1.00 76.19 91 ALA A N 1
ATOM 719 C CA . ALA A 1 91 ? 12.761 -0.641 -24.167 1.00 76.19 91 ALA A CA 1
ATOM 720 C C . ALA A 1 91 ? 12.396 -0.556 -25.660 1.00 76.19 91 ALA A C 1
ATOM 722 O O . ALA A 1 91 ? 11.931 -1.557 -26.212 1.00 76.19 91 ALA A O 1
ATOM 723 N N . ASP A 1 92 ? 12.560 0.613 -26.287 1.00 79.19 92 ASP A N 1
ATOM 724 C CA . ASP A 1 92 ? 12.226 0.851 -27.692 1.00 79.19 92 ASP A CA 1
ATOM 725 C C . ASP A 1 92 ? 13.282 0.254 -28.625 1.00 79.19 92 ASP A C 1
ATOM 727 O O . ASP A 1 92 ? 14.438 0.679 -28.649 1.00 79.19 92 ASP A O 1
ATOM 731 N N . GLU A 1 93 ? 12.845 -0.704 -29.441 1.00 68.88 93 GLU A N 1
ATOM 732 C CA . GLU A 1 93 ? 13.728 -1.442 -30.335 1.00 68.88 93 GLU A CA 1
ATOM 733 C C . GLU A 1 93 ? 14.349 -0.586 -31.440 1.00 68.88 93 GLU A C 1
ATOM 735 O O . GLU A 1 93 ? 15.414 -0.908 -31.963 1.00 68.88 93 GLU A O 1
ATOM 740 N N . LYS A 1 94 ? 13.730 0.554 -31.758 1.00 73.19 94 LYS A N 1
ATOM 741 C CA . LYS A 1 94 ? 14.252 1.511 -32.741 1.00 73.19 94 LYS A CA 1
ATOM 742 C C . LYS A 1 94 ? 15.455 2.292 -32.218 1.00 73.19 94 LYS A C 1
ATOM 744 O O . LYS A 1 94 ? 16.186 2.869 -33.019 1.00 73.19 94 LYS A O 1
ATOM 749 N N . ASN A 1 95 ? 15.657 2.311 -30.899 1.00 66.88 95 ASN A N 1
ATOM 750 C CA . ASN A 1 95 ? 16.813 2.935 -30.261 1.00 66.88 95 ASN A CA 1
ATOM 751 C C . ASN A 1 95 ? 18.001 1.965 -30.125 1.00 66.88 95 ASN A C 1
ATOM 753 O O . ASN A 1 95 ? 19.066 2.381 -29.660 1.00 66.88 95 ASN A O 1
ATOM 757 N N . HIS A 1 96 ? 17.858 0.696 -30.536 1.00 61.53 96 HIS A N 1
ATOM 758 C CA . HIS A 1 96 ? 18.972 -0.248 -30.608 1.00 61.53 96 HIS A CA 1
ATOM 759 C C . HIS A 1 96 ? 19.915 0.171 -31.747 1.00 61.53 96 HIS A C 1
ATOM 761 O O . HIS A 1 96 ? 19.584 0.081 -32.929 1.00 61.53 96 HIS A O 1
ATOM 767 N N . ILE A 1 97 ? 21.096 0.680 -31.393 1.00 58.28 97 ILE A N 1
ATOM 768 C CA . ILE A 1 97 ? 22.131 1.038 -32.369 1.00 58.28 97 ILE A CA 1
ATOM 769 C C . ILE A 1 97 ? 22.782 -0.263 -32.851 1.00 58.28 97 ILE A C 1
ATOM 771 O O . ILE A 1 97 ? 23.170 -1.092 -32.031 1.00 58.28 97 ILE A O 1
ATOM 775 N N . ALA A 1 98 ? 22.888 -0.444 -34.170 1.00 53.91 98 ALA A N 1
ATOM 776 C CA . ALA A 1 98 ? 23.497 -1.629 -34.769 1.00 53.91 98 ALA A CA 1
ATOM 777 C C . ALA A 1 98 ? 24.953 -1.831 -34.289 1.00 53.91 98 ALA A C 1
ATOM 779 O O . ALA A 1 98 ? 25.669 -0.839 -34.105 1.00 53.91 98 ALA A O 1
ATOM 780 N N . PRO A 1 99 ? 25.403 -3.088 -34.114 1.00 56.38 99 PRO A N 1
ATOM 781 C CA . PRO A 1 99 ? 26.775 -3.389 -33.729 1.00 56.38 99 PRO A CA 1
ATOM 782 C C . PRO A 1 99 ? 27.779 -2.790 -34.722 1.00 56.38 99 PRO A C 1
ATOM 784 O O . PRO A 1 99 ? 27.623 -2.907 -35.939 1.00 56.38 99 PRO A O 1
ATOM 787 N N . ILE A 1 100 ? 28.798 -2.123 -34.186 1.00 60.78 100 ILE A N 1
ATOM 788 C CA . ILE A 1 100 ? 29.942 -1.574 -34.910 1.00 60.78 100 ILE A CA 1
ATOM 789 C C . ILE A 1 100 ? 30.975 -2.693 -35.027 1.00 60.78 100 ILE A C 1
ATOM 791 O O . ILE A 1 100 ? 31.450 -3.258 -34.042 1.00 60.78 100 ILE A O 1
ATOM 795 N N . PHE A 1 101 ? 31.337 -3.008 -36.260 1.00 67.31 101 PHE A N 1
ATOM 796 C CA . PHE A 1 101 ? 32.455 -3.890 -36.565 1.00 67.31 101 PHE A CA 1
ATOM 797 C C . PHE A 1 101 ? 33.615 -3.029 -37.058 1.00 67.31 101 PHE A C 1
ATOM 799 O O . PHE A 1 101 ? 33.393 -2.010 -37.718 1.00 67.31 101 PHE A O 1
ATOM 806 N N . ASP A 1 102 ? 34.843 -3.396 -36.702 1.00 75.94 102 ASP A N 1
ATOM 807 C CA . ASP A 1 102 ? 36.026 -2.761 -37.270 1.00 75.94 102 ASP A CA 1
ATOM 808 C C . ASP A 1 102 ? 36.266 -3.200 -38.724 1.00 75.94 102 ASP A C 1
ATOM 810 O O . ASP A 1 102 ? 35.569 -4.047 -39.288 1.00 75.94 102 ASP A O 1
ATOM 814 N N . GLU A 1 103 ? 37.275 -2.596 -39.346 1.00 76.56 103 GLU A N 1
ATOM 815 C CA . GLU A 1 103 ? 37.669 -2.842 -40.737 1.00 76.56 103 GLU A CA 1
ATOM 816 C C . GLU A 1 103 ? 38.131 -4.285 -41.020 1.00 76.56 103 GLU A C 1
ATOM 818 O O . GLU A 1 103 ? 38.193 -4.694 -42.178 1.00 76.56 103 GLU A O 1
ATOM 823 N N . HIS A 1 104 ? 38.398 -5.077 -39.977 1.00 78.44 104 HIS A N 1
ATOM 824 C CA . HIS A 1 104 ? 38.781 -6.487 -40.065 1.00 78.44 104 HIS A CA 1
ATOM 825 C C . HIS A 1 104 ? 37.595 -7.428 -39.801 1.00 78.44 104 HIS A C 1
ATOM 827 O O . HIS A 1 104 ? 37.774 -8.646 -39.719 1.00 78.44 104 HIS A O 1
ATOM 833 N N . GLY A 1 105 ? 36.382 -6.881 -39.658 1.00 68.94 105 GLY A N 1
ATOM 834 C CA . GLY A 1 105 ? 35.185 -7.634 -39.303 1.00 68.94 105 GLY A CA 1
ATOM 835 C C . GLY A 1 105 ? 35.191 -8.128 -37.856 1.00 68.94 105 GLY A C 1
ATOM 836 O O . GLY A 1 105 ? 34.349 -8.958 -37.503 1.00 68.94 105 GLY A O 1
ATOM 837 N N . GLN A 1 106 ? 36.113 -7.648 -37.011 1.00 70.06 106 GLN A N 1
ATOM 838 C CA . GLN A 1 106 ? 36.053 -7.928 -35.585 1.00 70.06 106 GLN A CA 1
ATOM 839 C C . GLN A 1 106 ? 35.031 -7.015 -34.924 1.00 70.06 106 GLN A C 1
ATOM 841 O O . GLN A 1 106 ? 34.830 -5.855 -35.280 1.00 70.06 106 GLN A O 1
ATOM 846 N N . TYR A 1 107 ? 34.351 -7.580 -33.940 1.00 57.78 107 TYR A N 1
ATOM 847 C CA . TYR A 1 107 ? 33.402 -6.861 -33.119 1.00 57.78 107 TYR A CA 1
ATOM 848 C C . TYR A 1 107 ? 34.096 -5.690 -32.396 1.00 57.78 107 TYR A C 1
ATOM 850 O O . TYR A 1 107 ? 35.006 -5.908 -31.597 1.00 57.78 107 TYR A O 1
ATOM 858 N N . ASN A 1 108 ? 33.649 -4.458 -32.658 1.00 57.16 108 ASN A N 1
ATOM 859 C CA . ASN A 1 108 ? 34.194 -3.216 -32.098 1.00 57.16 108 ASN A CA 1
ATOM 860 C C . ASN A 1 108 ? 33.102 -2.415 -31.370 1.00 57.16 108 ASN A C 1
ATOM 862 O O . ASN A 1 108 ? 32.982 -1.192 -31.488 1.00 57.16 108 ASN A O 1
ATOM 866 N N . GLY A 1 109 ? 3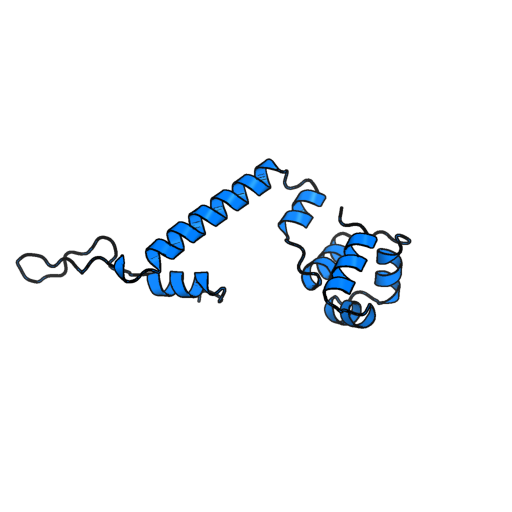2.286 -3.141 -30.607 1.00 56.06 109 GLY A N 1
ATOM 867 C CA . GLY A 1 109 ? 31.244 -2.564 -29.777 1.00 56.06 109 GLY A CA 1
ATOM 868 C C . GLY A 1 109 ? 30.069 -1.977 -30.550 1.00 56.06 109 GLY A C 1
ATOM 869 O O . GLY A 1 109 ? 29.930 -2.068 -31.752 1.00 56.06 109 GLY A O 1
ATOM 870 N N . SER A 1 110 ? 29.200 -1.341 -29.795 1.00 56.78 110 SER A N 1
ATOM 871 C CA . SER A 1 110 ? 28.187 -0.365 -30.150 1.00 56.78 110 SER A CA 1
ATOM 872 C C . SER A 1 110 ? 27.965 0.353 -28.830 1.00 56.78 110 SER A C 1
ATOM 874 O O . SER A 1 110 ? 28.351 -0.138 -27.758 1.00 56.78 110 SER A O 1
ATOM 876 N N . LYS A 1 111 ? 27.325 1.518 -28.840 1.00 53.06 111 LYS A N 1
ATOM 877 C CA . LYS A 1 111 ? 27.033 2.186 -27.566 1.00 53.06 111 LYS A CA 1
ATOM 878 C C . LYS A 1 111 ? 26.114 1.358 -26.640 1.00 53.06 111 LYS A C 1
ATOM 880 O O . LYS A 1 111 ? 25.933 1.771 -25.499 1.00 53.06 111 LYS A O 1
ATOM 885 N N . VAL A 1 112 ? 25.554 0.224 -27.094 1.00 54.41 112 VAL A N 1
ATOM 886 C CA . VAL A 1 112 ? 24.471 -0.516 -26.418 1.00 54.41 112 VAL A CA 1
ATOM 887 C C . VAL A 1 112 ? 24.617 -2.054 -26.438 1.00 54.41 112 VAL A C 1
ATOM 889 O O . VAL A 1 112 ? 23.641 -2.767 -26.236 1.00 54.41 112 VAL A O 1
ATOM 892 N N . ASP A 1 113 ? 25.803 -2.625 -26.634 1.00 50.31 113 ASP A N 1
ATOM 893 C CA . ASP A 1 113 ? 25.941 -4.069 -26.938 1.00 50.31 113 ASP A CA 1
ATOM 894 C C . ASP A 1 113 ? 25.753 -5.097 -25.795 1.00 50.31 113 ASP A C 1
ATOM 896 O O . ASP A 1 113 ? 26.260 -6.218 -25.834 1.00 50.31 113 ASP A O 1
ATOM 900 N N . LYS A 1 114 ? 24.964 -4.771 -24.770 1.00 53.12 114 LYS A N 1
ATOM 901 C CA . LYS A 1 114 ? 24.465 -5.725 -23.756 1.00 53.12 114 LYS A CA 1
ATOM 902 C C . LYS A 1 114 ? 22.980 -5.483 -23.487 1.00 53.12 114 LYS A C 1
ATOM 904 O O . LYS A 1 114 ? 22.566 -5.340 -22.341 1.00 53.12 114 LYS A O 1
ATOM 909 N N . ASP A 1 115 ? 22.232 -5.343 -24.574 1.00 63.28 115 ASP A N 1
ATOM 910 C CA . ASP A 1 115 ? 20.915 -4.722 -24.738 1.00 63.28 115 ASP A CA 1
ATOM 911 C C . ASP A 1 115 ? 19.814 -5.131 -23.728 1.00 63.28 115 ASP A C 1
ATOM 913 O O . ASP A 1 115 ? 18.853 -5.850 -24.020 1.00 63.28 115 ASP A O 1
ATOM 917 N N . GLY A 1 116 ? 19.924 -4.622 -22.498 1.00 63.31 116 GLY A N 1
ATOM 918 C CA . GLY A 1 116 ? 18.952 -4.752 -21.408 1.00 63.31 116 GLY A CA 1
ATOM 919 C C . GLY A 1 116 ? 17.552 -4.199 -21.715 1.00 63.31 116 GLY A C 1
ATOM 920 O O . GLY A 1 116 ? 16.743 -4.068 -20.798 1.00 63.31 116 GLY A O 1
ATOM 921 N N . GLY A 1 117 ? 17.226 -3.900 -22.976 1.00 69.00 117 GLY A N 1
ATOM 922 C CA . GLY A 1 117 ? 15.889 -3.545 -23.432 1.00 69.00 117 GLY A CA 1
ATOM 923 C C . GLY A 1 117 ? 14.837 -4.603 -23.095 1.00 69.00 117 GLY A C 1
ATOM 924 O O . GLY A 1 117 ? 13.722 -4.248 -22.724 1.00 69.00 117 GLY A O 1
ATOM 925 N N . HIS A 1 118 ? 15.178 -5.897 -23.111 1.00 67.88 118 HIS A N 1
ATOM 926 C CA . HIS A 1 118 ? 14.249 -6.952 -22.677 1.00 67.88 118 HIS A CA 1
ATOM 927 C C . HIS A 1 118 ? 13.886 -6.833 -21.183 1.00 67.88 118 HIS A C 1
ATOM 929 O O . HIS A 1 118 ? 12.708 -6.928 -20.833 1.00 67.88 118 HIS A O 1
ATOM 935 N N . ILE A 1 119 ? 14.866 -6.522 -20.324 1.00 74.38 119 ILE A N 1
ATOM 936 C CA . ILE A 1 119 ? 14.654 -6.225 -18.897 1.00 74.38 119 ILE A CA 1
ATOM 937 C C . ILE A 1 119 ? 13.812 -4.956 -18.745 1.00 74.38 119 ILE A C 1
ATOM 939 O O . ILE A 1 119 ? 12.871 -4.929 -17.955 1.00 74.38 119 ILE A O 1
ATOM 943 N N . ALA A 1 120 ? 14.097 -3.914 -19.530 1.00 77.19 120 ALA A N 1
ATOM 944 C CA . ALA A 1 120 ? 13.335 -2.670 -19.497 1.00 77.19 120 ALA A CA 1
ATOM 945 C C . ALA A 1 120 ? 11.862 -2.874 -19.907 1.00 77.19 120 ALA A C 1
ATOM 947 O O . ALA A 1 120 ? 10.960 -2.347 -19.252 1.00 77.19 120 ALA A O 1
ATOM 948 N N . ARG A 1 121 ? 11.596 -3.695 -20.932 1.00 79.19 121 ARG A N 1
ATOM 949 C CA . ARG A 1 121 ? 10.241 -4.092 -21.355 1.00 79.19 121 ARG A CA 1
ATOM 950 C C . ARG A 1 121 ? 9.508 -4.866 -20.254 1.00 79.19 121 ARG A C 1
ATOM 952 O O . ARG A 1 121 ? 8.357 -4.546 -19.965 1.00 79.19 121 ARG A O 1
ATOM 959 N N . GLN A 1 122 ? 10.176 -5.822 -19.604 1.00 77.88 122 GLN A N 1
ATOM 960 C CA . GLN A 1 122 ? 9.617 -6.585 -18.480 1.00 77.88 122 GLN A CA 1
ATOM 961 C C . GLN A 1 122 ? 9.304 -5.688 -17.272 1.00 77.88 122 GLN A C 1
ATOM 963 O O . GLN A 1 122 ? 8.215 -5.770 -16.701 1.00 77.88 122 GLN A O 1
ATOM 968 N N . ALA A 1 123 ? 10.215 -4.773 -16.930 1.00 78.62 123 ALA A N 1
ATOM 969 C CA . ALA A 1 123 ? 10.039 -3.808 -15.848 1.00 78.62 123 ALA A CA 1
ATOM 970 C C . ALA A 1 123 ? 8.840 -2.872 -16.091 1.00 78.62 123 ALA A C 1
ATOM 972 O O . ALA A 1 123 ? 8.069 -2.592 -15.172 1.00 78.62 123 ALA A O 1
ATOM 973 N N . LEU A 1 124 ? 8.635 -2.417 -17.334 1.00 78.62 124 LEU A N 1
ATOM 974 C CA . LEU A 1 124 ? 7.495 -1.569 -17.706 1.00 78.62 124 LEU A CA 1
ATOM 975 C C . LEU A 1 124 ? 6.140 -2.286 -17.597 1.00 78.62 124 LEU A C 1
ATOM 977 O O . LEU A 1 124 ? 5.129 -1.625 -17.368 1.00 78.62 124 LEU A O 1
ATOM 981 N N . GLN A 1 125 ? 6.111 -3.614 -17.733 1.00 77.06 125 GLN A N 1
ATOM 982 C CA . GLN A 1 125 ? 4.900 -4.431 -17.580 1.00 77.06 125 GLN A CA 1
ATOM 983 C C . GLN A 1 125 ? 4.576 -4.763 -16.112 1.00 77.06 125 GLN A C 1
ATOM 985 O O . GLN A 1 125 ? 3.526 -5.339 -15.834 1.00 77.06 125 GLN A O 1
ATOM 990 N N . GLY A 1 126 ? 5.444 -4.383 -15.166 1.00 69.38 126 GLY A N 1
ATOM 991 C CA . GLY A 1 126 ? 5.248 -4.624 -13.734 1.00 69.38 126 GLY A CA 1
ATOM 992 C C . GLY A 1 126 ? 5.549 -6.056 -13.279 1.00 69.38 126 GLY A C 1
ATOM 993 O O . GLY A 1 126 ? 5.104 -6.445 -12.202 1.00 69.38 126 GLY A O 1
ATOM 994 N N . GLY A 1 127 ? 6.274 -6.844 -14.081 1.00 60.09 127 GLY A N 1
ATOM 995 C CA . GLY A 1 127 ? 6.742 -8.178 -13.692 1.00 60.09 127 GLY A CA 1
ATOM 996 C C . GLY A 1 127 ? 7.993 -8.124 -12.809 1.00 60.09 127 GLY A C 1
ATOM 997 O O . GLY A 1 127 ? 8.780 -7.183 -12.897 1.00 60.09 127 GLY A O 1
ATOM 998 N N . GLU A 1 128 ? 8.204 -9.149 -11.977 1.00 57.44 128 GLU A N 1
ATOM 999 C CA . GLU A 1 128 ? 9.474 -9.328 -11.259 1.00 57.44 128 GLU A CA 1
ATOM 1000 C C . GLU A 1 128 ? 10.616 -9.492 -12.269 1.00 57.44 128 GLU A C 1
ATOM 1002 O O . GLU A 1 128 ? 10.537 -10.330 -13.169 1.00 57.44 128 GLU A O 1
ATOM 1007 N N . ILE A 1 129 ? 11.662 -8.678 -12.132 1.00 61.00 129 ILE A N 1
ATOM 1008 C CA . ILE A 1 129 ? 12.897 -8.797 -12.911 1.00 61.00 129 ILE A CA 1
ATOM 1009 C C . ILE A 1 129 ? 13.718 -9.920 -12.259 1.00 61.00 129 ILE A C 1
ATOM 1011 O O . ILE A 1 129 ? 14.010 -9.826 -11.067 1.00 61.00 129 ILE A O 1
ATOM 1015 N N . LYS A 1 130 ? 14.026 -10.989 -13.003 1.00 53.88 130 LYS A N 1
ATOM 1016 C CA . LYS A 1 130 ? 14.839 -12.123 -12.525 1.00 53.88 130 LYS A CA 1
ATOM 1017 C C . LYS A 1 130 ? 16.319 -11.914 -12.801 1.00 53.88 130 LYS A C 1
ATOM 1019 O O . LYS A 1 130 ? 16.626 -11.351 -13.874 1.00 53.88 130 LYS A O 1
#

Organism: Lysinibacillus sphaericus (NCBI:txid1421)

InterPro domains:
  IPR001387 Cro/C1-type, helix-turn-helix domain [PF01381] (7-57)
  IPR001387 Cro/C1-type, helix-turn-helix domain [PS50943] (7-61)
  IPR001387 Cro/C1-type, helix-turn-helix domain [SM00530] (6-61)
  IPR001387 Cro/C1-type, helix-turn-helix domain [cd00093] (4-57)
  IPR010982 Lambda repressor-like, DNA-binding domain superfamily [G3DSA:1.10.260.40] (1-65)
  IPR010982 Lambda repressor-like, DNA-binding domain superfamily [SSF47413] (2-60)
  IPR050807 Transcriptional regulator/dioxygenase, bacterial-type [PTHR46797] (4-64)

Secondary structure (DSSP, 8-state):
---HHHHHHHHHHTT--HHHHHHHHT--HHHHHHHHTTSSPPPHHHHHHHHHHTT--HHHHHHHTTSS-HHHHHHHHHHHHHHHHHHHHHH-GGG-PPPPB-TTS-B---TTSS-THHHHHHHHTTPPP-

pLDDT: mean 80.77, std 13.08, range [50.31, 97.81]